Protein AF-A0A964LD96-F1 (afdb_monomer_lite)

Radius of gyration: 25.41 Å; chains: 1; bounding box: 44×25×71 Å

S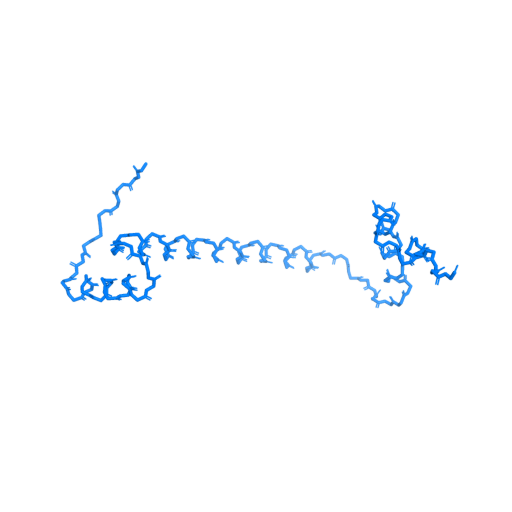tructure (mmCIF, N/CA/C/O backbone):
data_AF-A0A964LD96-F1
#
_entry.id   AF-A0A964LD96-F1
#
loop_
_atom_site.group_PDB
_atom_site.id
_atom_site.type_symbol
_atom_site.label_atom_id
_atom_site.label_alt_id
_atom_site.label_comp_id
_atom_site.label_asym_id
_atom_site.label_entity_id
_atom_site.label_seq_id
_atom_site.pdbx_PDB_ins_code
_atom_site.Cartn_x
_atom_site.Cartn_y
_atom_site.Cartn_z
_atom_site.occupancy
_atom_site.B_iso_or_equiv
_atom_site.auth_seq_id
_atom_site.auth_comp_id
_atom_site.auth_asym_id
_atom_site.auth_atom_id
_atom_site.pdbx_PDB_model_num
ATOM 1 N N . MET A 1 1 ? -2.667 -17.941 17.645 1.00 52.91 1 MET A N 1
ATOM 2 C CA . MET A 1 1 ? -3.098 -16.645 18.203 1.00 52.91 1 MET A CA 1
ATOM 3 C C . MET A 1 1 ? -2.095 -16.266 19.259 1.00 52.91 1 MET A C 1
ATOM 5 O O . MET A 1 1 ? -1.889 -17.063 20.164 1.00 52.91 1 MET A O 1
ATOM 9 N N . ASP A 1 2 ? -1.456 -15.116 19.096 1.00 72.31 2 ASP A N 1
ATOM 10 C CA . ASP A 1 2 ? -0.518 -14.582 20.077 1.00 72.31 2 ASP A CA 1
ATOM 11 C C . ASP A 1 2 ? -1.167 -13.365 20.745 1.00 72.31 2 ASP A C 1
ATOM 13 O O . ASP A 1 2 ? -1.862 -12.597 20.074 1.00 72.31 2 ASP A O 1
ATOM 17 N N . THR A 1 3 ? -1.035 -13.234 22.064 1.00 72.06 3 THR A N 1
ATOM 18 C CA . THR A 1 3 ? -1.749 -12.197 22.829 1.00 72.06 3 THR A CA 1
ATOM 19 C C . THR A 1 3 ? -0.768 -11.134 23.294 1.00 72.06 3 THR A C 1
ATOM 21 O O . THR A 1 3 ? -0.025 -11.340 24.250 1.00 72.06 3 THR A O 1
ATOM 24 N N . LEU A 1 4 ? -0.799 -9.973 22.639 1.00 76.94 4 LEU A N 1
ATOM 25 C CA . LEU A 1 4 ? -0.044 -8.792 23.049 1.00 76.94 4 LEU A CA 1
ATOM 26 C C . LEU A 1 4 ? -0.923 -7.900 23.937 1.00 76.94 4 LEU A C 1
ATOM 28 O O . LEU A 1 4 ? -1.943 -7.384 23.481 1.00 76.94 4 LEU A O 1
ATOM 32 N N . GLN A 1 5 ? -0.534 -7.699 25.199 1.00 77.31 5 GLN A N 1
ATOM 33 C CA . GLN A 1 5 ? -1.225 -6.759 26.087 1.00 77.31 5 GLN A CA 1
ATOM 34 C C . GLN A 1 5 ? -0.627 -5.360 25.950 1.00 77.31 5 GLN A C 1
ATOM 36 O O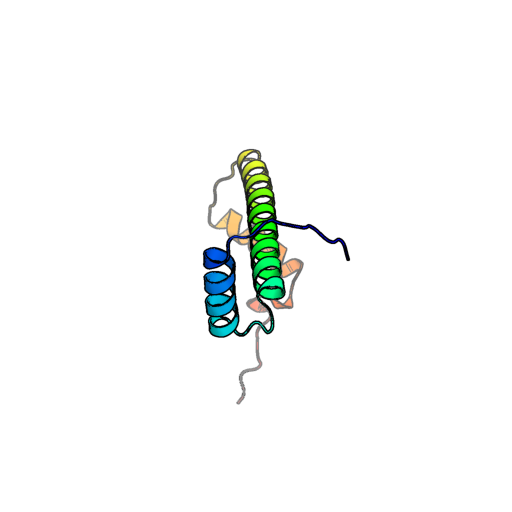 . GLN A 1 5 ? 0.522 -5.125 26.317 1.00 77.31 5 GLN A O 1
ATOM 41 N N . VAL A 1 6 ? -1.425 -4.425 25.435 1.00 76.19 6 VAL A N 1
ATOM 42 C CA . VAL A 1 6 ? -1.047 -3.014 25.318 1.00 76.19 6 VAL A CA 1
ATOM 43 C C . VAL A 1 6 ? -1.857 -2.215 26.339 1.00 76.19 6 VAL A C 1
ATOM 45 O O . VAL A 1 6 ? -3.089 -2.228 26.263 1.00 76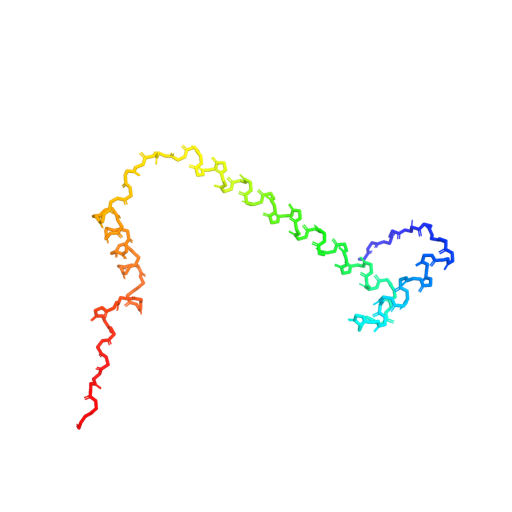.19 6 VAL A O 1
ATOM 48 N N . PRO A 1 7 ? -1.218 -1.524 27.301 1.00 78.94 7 PRO A N 1
ATOM 49 C CA . PRO A 1 7 ? -1.939 -0.667 28.230 1.00 78.94 7 PRO A CA 1
ATOM 50 C C . PRO A 1 7 ? -2.587 0.485 27.458 1.00 78.94 7 PRO A C 1
ATOM 52 O O . PRO A 1 7 ? -1.927 1.200 26.704 1.00 78.94 7 PRO A O 1
ATOM 55 N N . MET A 1 8 ? -3.892 0.665 27.645 1.00 76.88 8 MET A N 1
ATOM 56 C CA . MET A 1 8 ? -4.664 1.730 27.008 1.00 76.88 8 MET A CA 1
ATOM 57 C C . MET A 1 8 ? -5.326 2.612 28.058 1.00 76.88 8 MET A C 1
ATOM 59 O O . MET A 1 8 ? -5.848 2.117 29.054 1.00 76.88 8 MET A O 1
ATOM 63 N N . THR A 1 9 ? -5.329 3.922 27.814 1.00 87.81 9 THR A N 1
ATOM 64 C CA . THR A 1 9 ? -6.127 4.875 28.593 1.00 87.81 9 THR A CA 1
ATOM 65 C C . THR A 1 9 ? -7.600 4.786 28.184 1.00 87.81 9 THR A C 1
ATOM 67 O O . THR A 1 9 ? -7.913 4.461 27.034 1.00 87.81 9 THR A O 1
ATOM 70 N N . ASP A 1 10 ? -8.521 5.125 29.091 1.00 83.31 10 ASP A N 1
ATOM 71 C CA . ASP A 1 10 ? -9.966 5.089 28.805 1.00 83.31 10 ASP A CA 1
ATOM 72 C C . ASP A 1 10 ? -10.358 5.978 27.613 1.00 83.31 10 ASP A C 1
ATOM 74 O O . ASP A 1 10 ? -11.213 5.612 26.805 1.00 83.31 10 ASP A O 1
ATOM 78 N N . SER A 1 11 ? -9.665 7.109 27.446 1.00 86.56 11 SER A N 1
ATOM 79 C CA . SER A 1 11 ? -9.826 8.005 26.294 1.00 86.56 11 SER A CA 1
ATOM 80 C C . SER A 1 11 ? -9.491 7.310 24.966 1.00 86.56 11 SER A C 1
ATOM 82 O O . SER A 1 11 ? -10.263 7.379 24.006 1.00 86.56 11 SER A O 1
ATOM 84 N N . LEU A 1 12 ? -8.380 6.564 24.917 1.00 87.38 12 LEU A N 1
ATOM 85 C CA . LEU A 1 12 ? -7.959 5.842 23.716 1.00 87.38 12 LEU A CA 1
ATOM 86 C C . LEU A 1 12 ? -8.918 4.692 23.381 1.00 87.38 12 LEU A C 1
ATOM 88 O O . LEU A 1 12 ? -9.243 4.478 22.213 1.00 87.38 12 LEU A O 1
ATOM 92 N N . LYS A 1 13 ? -9.426 3.994 24.403 1.00 85.88 13 LYS A N 1
ATOM 93 C CA . LYS A 1 13 ? -10.429 2.935 24.234 1.00 85.88 13 LYS A CA 1
ATOM 94 C C . LYS A 1 13 ? -11.724 3.477 23.627 1.00 85.88 13 LYS A C 1
ATOM 96 O O . LYS A 1 13 ? -12.227 2.902 22.662 1.00 85.88 13 LYS A O 1
ATOM 101 N N . GLY A 1 14 ? -12.233 4.596 24.150 1.00 88.94 14 GLY A N 1
ATOM 102 C CA . GLY A 1 14 ? -13.430 5.254 23.619 1.00 88.94 14 GLY A CA 1
ATOM 103 C C . GLY A 1 14 ? -13.253 5.706 22.168 1.00 88.94 14 GLY A C 1
ATOM 104 O O . GLY A 1 14 ? -14.122 5.465 21.328 1.00 88.94 14 GLY A O 1
ATOM 105 N N . PHE A 1 15 ? -12.091 6.280 21.843 1.00 90.00 15 PHE A N 1
ATOM 106 C CA . PHE A 1 15 ? -11.748 6.655 20.471 1.00 90.00 15 PHE A CA 1
ATOM 107 C C . PHE A 1 15 ? -11.741 5.450 19.519 1.00 90.00 15 PHE A C 1
ATOM 109 O O . PHE A 1 15 ? -12.364 5.501 18.457 1.00 90.00 15 PHE A O 1
ATOM 116 N N . LEU A 1 16 ? -11.073 4.354 19.894 1.00 90.62 16 LEU A N 1
ATOM 117 C CA . LEU A 1 16 ? -10.996 3.153 19.058 1.00 90.62 16 LEU A CA 1
ATOM 118 C C . LEU A 1 16 ? -12.360 2.500 18.861 1.00 90.62 16 LEU A C 1
ATOM 120 O O . LEU A 1 16 ? -12.652 2.048 17.760 1.00 90.62 16 LEU A O 1
ATOM 124 N N . GLN A 1 17 ? -13.213 2.492 19.886 1.00 89.25 17 GLN A N 1
ATOM 125 C CA . GLN A 1 17 ? -14.571 1.973 19.766 1.00 89.25 17 GLN A CA 1
ATOM 126 C C . GLN A 1 17 ? -15.416 2.797 18.788 1.00 89.25 17 GLN A C 1
ATOM 128 O O . GLN A 1 17 ? -16.096 2.225 17.939 1.00 89.25 17 GLN A O 1
ATOM 133 N N . ALA A 1 18 ? -15.320 4.129 18.831 1.00 91.75 18 ALA A N 1
ATOM 134 C CA . ALA A 1 18 ? -15.997 4.990 17.863 1.00 91.75 18 ALA A CA 1
ATOM 135 C C . ALA A 1 18 ? -15.486 4.769 16.425 1.00 91.75 18 ALA A C 1
ATOM 137 O O . ALA A 1 18 ? -16.283 4.725 15.484 1.00 91.75 18 ALA A O 1
ATOM 138 N N . GLN A 1 19 ? -14.171 4.600 16.241 1.00 93.06 19 GLN A N 1
ATOM 139 C CA . GLN A 1 19 ? -13.584 4.313 14.926 1.00 93.06 19 GLN A CA 1
ATOM 140 C C . GLN A 1 19 ? -13.968 2.928 14.404 1.00 93.06 19 GLN A C 1
ATOM 142 O O . GLN A 1 19 ? -14.319 2.809 13.231 1.00 93.06 19 GLN A O 1
ATOM 147 N N . ALA A 1 20 ? -13.957 1.908 15.266 1.00 92.75 20 ALA A N 1
ATOM 148 C CA . ALA A 1 20 ? -14.370 0.552 14.927 1.00 92.75 20 ALA A CA 1
ATOM 149 C C . ALA A 1 20 ? -15.806 0.546 14.390 1.00 92.75 20 ALA A C 1
ATOM 151 O O . ALA A 1 20 ? -16.024 0.117 13.259 1.00 92.75 20 ALA A O 1
ATOM 152 N N . THR A 1 21 ? -16.752 1.152 15.117 1.00 92.19 21 THR A N 1
ATOM 153 C CA . THR A 1 21 ? -18.148 1.282 14.668 1.00 92.19 21 THR A CA 1
ATOM 154 C C . THR A 1 21 ? -18.256 2.031 13.339 1.00 92.19 21 THR A C 1
ATOM 156 O O . THR A 1 21 ? -18.961 1.588 12.436 1.00 92.19 21 THR A O 1
ATOM 159 N N . LYS A 1 22 ? -17.525 3.143 13.172 1.00 92.19 22 LYS A N 1
ATOM 160 C CA . LYS A 1 22 ? -17.539 3.937 11.930 1.00 92.19 22 LYS A CA 1
ATOM 161 C C . LYS A 1 22 ? -17.023 3.155 10.719 1.00 92.19 22 LYS A C 1
ATOM 163 O O . LYS A 1 22 ? -17.473 3.387 9.600 1.00 92.19 22 LYS A O 1
ATOM 168 N N . LYS A 1 23 ? -16.046 2.277 10.931 1.00 89.81 23 LYS A N 1
ATOM 169 C CA . LYS A 1 23 ? -15.418 1.453 9.893 1.00 89.81 23 LYS A CA 1
ATOM 170 C C . LYS A 1 23 ? -16.077 0.076 9.732 1.00 89.81 23 LYS A C 1
ATOM 172 O O . LYS A 1 23 ? -15.680 -0.658 8.836 1.00 89.81 23 LYS A O 1
ATOM 177 N N . GLY A 1 24 ? -17.087 -0.244 10.545 1.00 92.50 24 GLY A N 1
ATOM 178 C CA . GLY A 1 24 ? -17.849 -1.493 10.472 1.00 92.50 24 GLY A CA 1
ATOM 179 C C . GLY A 1 24 ? -17.205 -2.687 11.184 1.00 92.50 24 GLY A C 1
ATOM 180 O O . GLY A 1 24 ? -17.586 -3.822 10.917 1.00 92.50 24 GLY A O 1
ATOM 181 N N . PHE A 1 25 ? -16.242 -2.459 12.080 1.00 91.69 25 PHE A N 1
ATOM 182 C CA . PHE A 1 25 ? -15.632 -3.517 12.886 1.00 91.69 25 PHE A CA 1
ATOM 183 C C . PHE A 1 25 ? -16.490 -3.849 14.110 1.00 91.69 25 PHE A C 1
ATOM 185 O O . PHE A 1 25 ? -17.030 -2.955 14.764 1.00 91.69 25 PHE A O 1
ATOM 192 N N . ALA A 1 26 ? -16.577 -5.141 14.440 1.00 85.38 26 ALA A N 1
ATOM 193 C CA . ALA A 1 26 ? -17.353 -5.636 15.574 1.00 85.38 26 ALA A CA 1
ATOM 194 C C . ALA A 1 26 ? -16.704 -5.289 16.922 1.00 85.38 26 ALA A C 1
ATOM 196 O O . ALA A 1 26 ? -17.406 -4.944 17.874 1.00 85.38 26 ALA A O 1
ATOM 197 N N . THR A 1 27 ? -15.369 -5.350 17.011 1.00 88.50 27 THR A N 1
ATOM 198 C CA . THR A 1 27 ? -14.632 -4.987 18.225 1.00 88.50 27 THR A CA 1
ATOM 199 C C . THR A 1 27 ? -13.512 -3.973 17.945 1.00 88.50 27 THR A C 1
ATOM 201 O O . THR A 1 27 ? -12.959 -3.931 16.842 1.00 88.50 27 THR A O 1
ATOM 204 N N . PRO A 1 28 ? -13.107 -3.166 18.947 1.00 86.56 28 PRO A N 1
ATOM 205 C CA . PRO A 1 28 ? -11.924 -2.312 18.833 1.00 86.56 28 PRO A CA 1
ATOM 206 C C . PRO A 1 28 ? -10.634 -3.106 18.582 1.00 86.56 28 PRO A C 1
ATOM 208 O O . PRO A 1 28 ? -9.710 -2.586 17.964 1.00 86.56 28 PRO A O 1
ATOM 211 N N . GLY A 1 29 ? -10.572 -4.357 19.054 1.00 87.31 29 GLY A N 1
ATOM 212 C CA . GLY A 1 29 ? -9.434 -5.251 18.838 1.00 87.31 29 GLY A CA 1
ATOM 213 C C . GLY A 1 29 ? -9.268 -5.615 17.366 1.00 87.31 29 GLY A C 1
ATOM 214 O O . GLY A 1 29 ? -8.163 -5.499 16.843 1.00 87.31 29 GLY A O 1
ATOM 215 N N . ASP A 1 30 ? -10.368 -5.945 16.686 1.00 87.88 30 ASP A N 1
ATOM 216 C CA . ASP A 1 30 ? -10.354 -6.254 15.249 1.00 87.88 30 ASP A CA 1
ATOM 217 C C . ASP A 1 30 ? -9.887 -5.047 14.430 1.00 87.88 30 ASP A C 1
ATOM 219 O O . ASP A 1 30 ? -9.093 -5.189 13.503 1.00 87.88 30 ASP A O 1
ATOM 223 N N . TYR A 1 31 ? -10.319 -3.842 14.819 1.0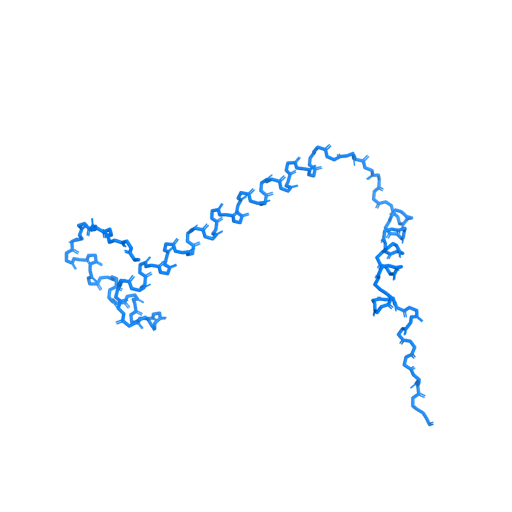0 90.88 31 TYR A N 1
ATOM 224 C CA . TYR A 1 31 ? -9.867 -2.607 14.183 1.00 90.88 31 TYR A CA 1
ATOM 225 C C . TYR A 1 31 ? -8.363 -2.362 14.383 1.00 90.88 31 TYR A C 1
ATOM 227 O O . TYR A 1 31 ? -7.658 -1.973 13.456 1.00 90.88 31 TYR A O 1
ATOM 235 N N . VAL A 1 32 ? -7.828 -2.607 15.582 1.00 90.12 32 VAL A N 1
ATOM 236 C CA . VAL A 1 32 ? -6.381 -2.478 15.826 1.00 90.12 32 VAL A CA 1
ATOM 237 C C . VAL A 1 32 ? -5.593 -3.523 15.034 1.00 90.12 32 VAL A C 1
ATOM 239 O O . VAL A 1 32 ? -4.558 -3.195 14.457 1.00 90.12 32 VAL A O 1
ATOM 242 N N . GLN A 1 33 ? -6.083 -4.761 14.959 1.00 89.44 33 GLN A N 1
ATOM 243 C CA . GLN A 1 33 ? -5.453 -5.811 14.158 1.00 89.44 33 GLN A CA 1
ATOM 244 C C . GLN A 1 33 ? -5.458 -5.468 12.669 1.00 89.44 33 GLN A C 1
ATOM 246 O O . GLN A 1 33 ? -4.433 -5.645 12.014 1.00 89.44 33 GLN A O 1
ATOM 251 N N . SER A 1 34 ? -6.556 -4.917 12.140 1.00 91.75 34 SER A N 1
ATOM 252 C CA . SER A 1 34 ? -6.600 -4.475 10.745 1.00 91.75 34 SER A CA 1
ATOM 253 C C . SER A 1 34 ? -5.615 -3.337 10.483 1.00 91.75 34 SER A C 1
ATOM 255 O O . SER A 1 34 ? -4.920 -3.359 9.475 1.00 91.75 34 SER A O 1
ATOM 257 N N . LEU A 1 35 ? -5.489 -2.372 11.404 1.00 92.50 35 LEU A N 1
ATOM 258 C CA . LEU A 1 35 ? -4.492 -1.301 11.288 1.00 92.50 35 LEU A CA 1
ATOM 259 C C . LEU A 1 35 ? -3.061 -1.842 11.278 1.00 92.50 35 LEU A C 1
ATOM 261 O O . LEU A 1 35 ? -2.214 -1.335 10.544 1.00 92.50 35 LEU A O 1
ATOM 265 N N . LEU A 1 36 ? -2.783 -2.857 12.097 1.00 92.06 36 LEU A N 1
ATOM 266 C CA . LEU A 1 36 ? -1.460 -3.465 12.164 1.00 92.06 36 LEU A CA 1
ATOM 267 C C . LEU A 1 36 ? -1.152 -4.282 10.902 1.00 92.06 36 LEU A C 1
ATOM 269 O O . LEU A 1 36 ? -0.037 -4.207 10.394 1.00 92.06 36 LEU A O 1
ATOM 273 N N . ALA A 1 37 ? -2.143 -4.995 10.363 1.00 91.88 37 ALA A N 1
ATOM 274 C CA . ALA A 1 37 ? -2.029 -5.685 9.082 1.00 91.88 37 ALA A CA 1
ATOM 275 C C . ALA A 1 37 ? -1.796 -4.697 7.928 1.00 91.88 37 ALA A C 1
ATOM 27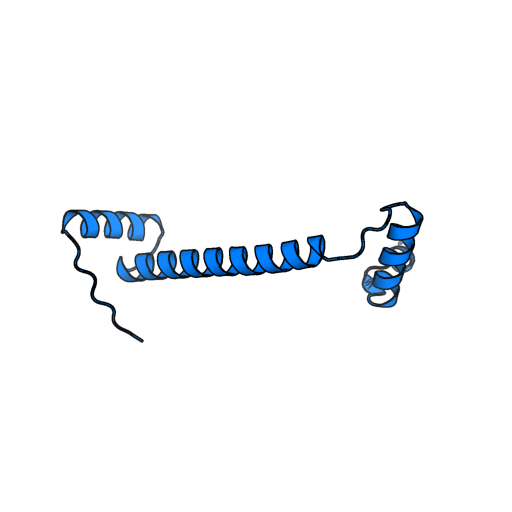7 O O . ALA A 1 37 ? -0.890 -4.895 7.123 1.00 91.88 37 ALA A O 1
ATOM 278 N N . ASP A 1 38 ? -2.543 -3.591 7.883 1.00 94.50 38 ASP A N 1
ATOM 279 C CA . ASP A 1 38 ? -2.345 -2.526 6.895 1.00 94.50 38 ASP A CA 1
ATOM 280 C C . ASP A 1 38 ? -0.943 -1.919 6.993 1.00 94.50 38 ASP A C 1
ATOM 282 O O . ASP A 1 38 ? -0.300 -1.663 5.973 1.00 94.50 38 ASP A O 1
ATOM 286 N N . LEU A 1 39 ? -0.455 -1.685 8.215 1.00 95.00 39 LEU A N 1
ATOM 287 C CA . LEU A 1 39 ? 0.902 -1.201 8.444 1.00 95.00 39 LEU A CA 1
ATOM 288 C C . LEU A 1 39 ? 1.933 -2.209 7.926 1.00 95.00 39 LEU A C 1
ATOM 290 O O . LEU A 1 39 ? 2.836 -1.823 7.192 1.00 95.00 39 LEU A O 1
ATOM 294 N N . GLN A 1 40 ? 1.777 -3.491 8.262 1.00 95.00 40 GLN A N 1
ATOM 295 C CA . GLN A 1 40 ? 2.670 -4.552 7.802 1.00 95.00 40 GLN A CA 1
ATOM 296 C C . GLN A 1 40 ? 2.703 -4.644 6.272 1.00 95.00 40 GLN A C 1
ATOM 298 O O . GLN A 1 40 ? 3.788 -4.719 5.699 1.00 95.00 40 GLN A O 1
ATOM 303 N N . ASN A 1 41 ? 1.542 -4.587 5.617 1.00 95.62 41 ASN A N 1
ATOM 304 C CA . ASN A 1 41 ? 1.445 -4.630 4.159 1.00 95.62 41 ASN A CA 1
ATOM 305 C C . ASN A 1 41 ? 2.182 -3.450 3.520 1.00 95.62 41 ASN A C 1
ATOM 307 O O . ASN A 1 41 ? 3.008 -3.651 2.641 1.00 95.62 41 ASN A O 1
ATOM 311 N N . ARG A 1 42 ? 1.981 -2.225 4.021 1.00 95.44 42 ARG A N 1
ATOM 312 C CA . ARG A 1 42 ? 2.683 -1.037 3.502 1.00 95.44 42 ARG A CA 1
ATOM 313 C C . ARG A 1 42 ? 4.195 -1.123 3.670 1.00 95.44 42 ARG A C 1
ATOM 315 O O . ARG A 1 42 ? 4.939 -0.687 2.797 1.00 95.44 42 ARG A O 1
ATOM 322 N N . GLU A 1 43 ? 4.653 -1.644 4.804 1.00 95.75 43 GLU A N 1
ATOM 323 C CA . GLU A 1 43 ? 6.079 -1.830 5.067 1.00 95.75 43 GLU A CA 1
ATOM 324 C C . GLU A 1 43 ? 6.689 -2.886 4.138 1.00 95.75 43 GLU A C 1
ATOM 326 O O . GLU A 1 43 ? 7.818 -2.713 3.675 1.00 95.75 43 GLU A O 1
ATOM 331 N N . GLN A 1 44 ? 5.942 -3.947 3.831 1.00 94.62 44 GLN A N 1
ATOM 332 C CA . GLN A 1 44 ? 6.346 -4.968 2.870 1.00 94.62 44 GLN A CA 1
ATOM 333 C C . GLN A 1 44 ? 6.371 -4.411 1.440 1.00 94.62 44 GLN A C 1
ATOM 335 O O . GLN A 1 44 ? 7.400 -4.509 0.773 1.00 94.62 44 GLN A O 1
ATOM 340 N N . ASP A 1 45 ? 5.306 -3.731 1.013 1.00 94.81 45 ASP A N 1
ATOM 341 C CA . ASP A 1 45 ? 5.209 -3.087 -0.301 1.00 94.81 45 ASP A CA 1
ATOM 342 C C . ASP A 1 45 ? 6.352 -2.090 -0.521 1.00 94.81 45 ASP A C 1
ATOM 344 O O . ASP A 1 45 ? 6.949 -2.040 -1.598 1.00 94.81 45 ASP A O 1
ATOM 348 N N . ARG A 1 46 ? 6.697 -1.303 0.512 1.00 94.81 46 ARG A N 1
ATOM 349 C CA . ARG A 1 46 ? 7.819 -0.359 0.444 1.00 94.81 46 ARG A CA 1
ATOM 350 C C . ARG A 1 46 ? 9.140 -1.085 0.219 1.00 94.81 46 ARG A C 1
ATOM 352 O O . ARG A 1 46 ? 9.904 -0.667 -0.645 1.00 94.81 46 ARG A O 1
ATOM 359 N N . LYS A 1 47 ? 9.408 -2.158 0.968 1.00 94.38 47 LYS A N 1
ATOM 360 C CA . LYS A 1 47 ? 10.640 -2.945 0.809 1.00 94.38 47 LYS A CA 1
ATOM 361 C C . LYS A 1 47 ? 10.732 -3.570 -0.578 1.00 94.38 47 LYS A C 1
ATOM 363 O O . LYS A 1 47 ? 11.759 -3.436 -1.232 1.00 94.38 47 LYS A O 1
ATOM 368 N N . GLU A 1 48 ? 9.653 -4.182 -1.055 1.00 94.12 48 GLU A N 1
ATOM 369 C CA . GLU A 1 48 ? 9.612 -4.774 -2.396 1.00 94.12 48 GLU A CA 1
ATOM 370 C C . GLU A 1 48 ? 9.809 -3.725 -3.495 1.00 94.12 48 GLU A C 1
ATOM 372 O O . GLU A 1 48 ? 10.480 -3.979 -4.498 1.00 94.12 48 GLU A O 1
ATOM 377 N N . LEU A 1 49 ? 9.240 -2.529 -3.317 1.00 95.19 49 LEU A N 1
ATOM 378 C CA . LEU A 1 49 ? 9.450 -1.416 -4.233 1.00 95.19 49 LEU A CA 1
ATOM 379 C C . LEU A 1 49 ? 10.908 -0.944 -4.215 1.00 95.19 49 LEU A C 1
ATOM 381 O O . LEU A 1 49 ? 11.492 -0.759 -5.280 1.00 95.19 49 LEU A O 1
ATOM 385 N N . GLU A 1 50 ? 11.504 -0.764 -3.037 1.00 95.56 50 GLU A N 1
ATOM 386 C CA . GLU A 1 50 ? 12.912 -0.379 -2.889 1.00 95.56 50 GLU A CA 1
ATOM 387 C C . GLU A 1 50 ? 13.852 -1.400 -3.543 1.00 95.56 50 GLU A C 1
ATOM 389 O O . GLU A 1 50 ? 14.772 -1.010 -4.266 1.00 95.56 50 GLU A O 1
ATOM 394 N N . GLU A 1 51 ? 13.593 -2.697 -3.366 1.00 94.88 51 GLU A N 1
ATOM 395 C CA . GLU A 1 51 ? 14.357 -3.771 -4.006 1.00 94.88 51 GLU A CA 1
ATOM 396 C C . GLU A 1 51 ? 14.270 -3.699 -5.536 1.00 94.88 51 GLU A C 1
ATOM 398 O O . GLU A 1 51 ? 15.303 -3.689 -6.211 1.00 94.88 51 GLU A O 1
ATOM 403 N N . LYS A 1 52 ? 13.059 -3.555 -6.091 1.00 94.88 52 LYS A N 1
ATOM 404 C CA . LYS A 1 52 ? 12.844 -3.416 -7.543 1.00 94.88 52 LYS A CA 1
ATOM 405 C C . LYS A 1 52 ? 13.482 -2.147 -8.107 1.00 94.88 52 LYS A C 1
ATOM 407 O O . LYS A 1 52 ? 14.034 -2.161 -9.206 1.00 94.88 52 LYS A O 1
ATOM 412 N N . LEU A 1 53 ? 13.432 -1.038 -7.370 1.00 94.31 53 LEU A N 1
ATOM 413 C CA . LEU A 1 53 ? 14.091 0.205 -7.771 1.00 94.31 53 LEU A CA 1
ATOM 414 C C . LEU A 1 53 ? 15.612 0.046 -7.778 1.00 94.31 53 LEU A C 1
ATOM 416 O O . LEU A 1 53 ? 16.268 0.500 -8.715 1.00 94.31 53 LEU A O 1
ATOM 420 N N . LEU A 1 54 ? 16.178 -0.627 -6.776 1.00 95.69 54 LEU A N 1
ATOM 421 C CA . LEU A 1 54 ? 17.611 -0.895 -6.714 1.00 95.69 54 LEU A CA 1
ATOM 422 C C . LEU A 1 54 ? 18.065 -1.819 -7.852 1.00 95.69 54 LEU A C 1
ATOM 424 O O . LEU A 1 54 ? 19.115 -1.577 -8.451 1.00 95.69 54 LEU A O 1
ATOM 428 N N . GLU A 1 55 ? 17.270 -2.840 -8.182 1.00 94.38 55 GLU A N 1
ATOM 429 C CA . GLU A 1 55 ? 17.477 -3.686 -9.361 1.00 94.38 55 GLU A CA 1
ATOM 430 C C . GLU A 1 55 ? 17.468 -2.846 -10.645 1.00 94.38 55 GLU A C 1
ATOM 432 O O . GLU A 1 55 ? 18.412 -2.908 -11.434 1.00 94.38 55 GLU A O 1
ATOM 437 N N . GLY A 1 56 ? 16.461 -1.984 -10.817 1.00 91.00 56 GLY A N 1
ATOM 438 C CA . GLY A 1 56 ? 16.351 -1.085 -11.964 1.00 91.00 56 GLY A CA 1
ATOM 439 C C . GLY A 1 56 ? 17.537 -0.124 -12.092 1.00 91.00 56 GLY A C 1
ATOM 440 O O . GLY A 1 56 ? 18.072 0.051 -13.185 1.00 91.00 56 GLY A O 1
ATOM 441 N N . VAL A 1 57 ? 18.013 0.451 -10.983 1.00 93.38 57 VAL A N 1
ATOM 442 C CA . VAL A 1 57 ? 19.196 1.332 -10.962 1.00 93.38 57 VAL A CA 1
ATOM 443 C C . VAL A 1 57 ? 20.471 0.584 -11.356 1.00 93.38 57 VAL A C 1
ATOM 445 O O . VAL A 1 57 ? 21.334 1.157 -12.022 1.00 93.38 57 VAL A O 1
ATOM 448 N N . ARG A 1 58 ? 20.599 -0.686 -10.957 1.00 92.81 58 ARG A N 1
ATOM 449 C CA . ARG A 1 58 ? 21.735 -1.550 -11.315 1.00 92.81 58 ARG A CA 1
ATOM 450 C C . ARG A 1 58 ? 21.631 -2.113 -12.732 1.00 92.81 58 ARG A C 1
ATOM 452 O O . ARG A 1 58 ? 22.633 -2.593 -13.260 1.00 92.81 58 ARG A O 1
ATOM 459 N N . SER A 1 59 ? 20.447 -2.074 -13.337 1.00 90.38 59 SER A N 1
ATOM 460 C CA . SER A 1 59 ? 20.225 -2.616 -14.672 1.00 90.38 59 SER A CA 1
ATOM 461 C C . SER A 1 59 ? 20.974 -1.813 -15.751 1.00 90.38 59 SER A C 1
ATOM 463 O O . SER A 1 59 ? 21.156 -0.595 -15.623 1.00 90.38 59 SER A O 1
ATOM 465 N N . PRO A 1 60 ? 21.426 -2.468 -16.836 1.00 88.69 60 PRO A N 1
ATOM 466 C CA . PRO A 1 60 ? 22.036 -1.774 -17.962 1.00 88.69 60 PRO A CA 1
ATOM 467 C C . PRO A 1 60 ? 21.082 -0.744 -18.574 1.00 88.69 60 PRO A C 1
ATOM 469 O O . PRO A 1 60 ? 19.948 -1.058 -18.939 1.00 88.69 60 PRO A O 1
ATOM 472 N N . LYS A 1 61 ? 21.563 0.490 -18.738 1.00 88.19 61 LYS A N 1
ATOM 473 C CA . LYS A 1 61 ? 20.809 1.552 -19.412 1.00 88.19 61 LYS A CA 1
ATOM 474 C C . LYS A 1 61 ? 20.855 1.336 -20.919 1.00 88.19 61 LYS A C 1
ATOM 476 O O . LYS A 1 61 ? 21.924 1.160 -21.497 1.00 88.19 61 LYS A O 1
ATOM 481 N N . VAL A 1 62 ? 19.692 1.391 -21.546 1.00 87.56 62 VAL A N 1
ATOM 482 C CA . VAL A 1 62 ? 19.485 1.138 -22.973 1.00 87.56 62 VAL A CA 1
ATOM 483 C C . VAL A 1 62 ? 18.536 2.205 -23.520 1.00 87.56 62 VAL A C 1
ATOM 485 O O . VAL A 1 62 ? 17.593 2.575 -22.815 1.00 87.56 62 VAL A O 1
ATOM 488 N N . PRO A 1 63 ? 18.769 2.746 -24.729 1.00 89.44 63 PRO A N 1
ATOM 489 C CA . PRO A 1 63 ? 17.851 3.700 -25.338 1.00 89.44 63 PRO A CA 1
ATOM 490 C C . PRO A 1 63 ? 16.452 3.094 -25.492 1.00 89.44 63 PRO A C 1
ATOM 492 O O . PRO A 1 63 ? 16.292 2.012 -26.050 1.00 89.44 63 PRO A O 1
ATOM 495 N N . GLY A 1 64 ? 15.436 3.795 -24.991 1.00 87.00 64 GLY A N 1
ATOM 496 C CA . GLY A 1 64 ? 14.034 3.394 -25.116 1.00 87.00 64 GLY A CA 1
ATOM 497 C C . GLY A 1 64 ? 13.423 3.842 -26.441 1.00 87.00 64 GLY A C 1
ATOM 498 O O . GLY A 1 64 ? 12.433 4.572 -26.425 1.00 87.00 64 GLY A O 1
ATOM 499 N N . ASP A 1 65 ? 14.037 3.473 -27.565 1.00 91.88 65 ASP A N 1
ATOM 500 C CA . ASP A 1 65 ? 13.547 3.828 -28.899 1.00 91.88 65 ASP A CA 1
ATOM 501 C C . ASP A 1 65 ? 12.366 2.947 -29.357 1.00 91.88 65 ASP A C 1
ATOM 503 O O . ASP A 1 65 ? 11.934 2.005 -28.685 1.00 91.88 65 ASP A O 1
ATOM 507 N N . GLU A 1 66 ? 11.783 3.275 -30.509 1.00 90.75 66 GLU A N 1
ATOM 508 C CA . GLU A 1 66 ? 10.618 2.548 -31.014 1.00 90.75 66 GLU A CA 1
ATOM 509 C C . GLU A 1 66 ? 10.934 1.075 -31.337 1.00 90.75 66 GLU A C 1
ATOM 511 O O . GLU A 1 66 ? 10.094 0.197 -31.108 1.00 90.75 66 GLU A O 1
ATOM 516 N N . ALA A 1 67 ? 12.147 0.788 -31.821 1.00 89.88 67 ALA A N 1
ATOM 517 C CA . ALA A 1 67 ? 12.582 -0.563 -32.167 1.00 89.88 67 ALA A CA 1
ATOM 518 C C . ALA A 1 67 ? 12.735 -1.434 -30.910 1.00 89.88 67 ALA A C 1
ATOM 520 O O . ALA A 1 67 ? 12.222 -2.554 -30.862 1.00 89.88 67 ALA A O 1
ATOM 521 N N . PHE A 1 68 ? 13.336 -0.880 -29.858 1.00 89.56 68 PHE A N 1
ATOM 522 C CA . PHE A 1 68 ? 13.486 -1.476 -28.535 1.00 89.56 68 PHE A CA 1
ATOM 523 C C . PHE A 1 68 ? 12.148 -1.916 -27.931 1.00 89.56 68 PHE A C 1
ATOM 525 O O . PHE A 1 68 ? 12.027 -3.014 -27.370 1.00 89.56 68 PHE A O 1
ATOM 532 N N . TRP A 1 69 ? 11.130 -1.059 -28.036 1.00 91.75 69 TRP A N 1
ATOM 533 C CA . TRP A 1 69 ? 9.796 -1.362 -27.527 1.00 91.75 69 TRP A CA 1
ATOM 534 C C . TRP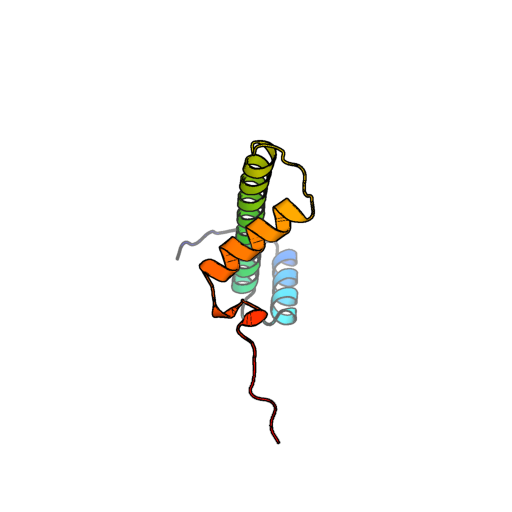 A 1 69 ? 9.038 -2.348 -28.417 1.00 91.75 69 TRP A C 1
ATOM 536 O O . TRP A 1 69 ? 8.288 -3.179 -27.901 1.00 91.75 69 TRP A O 1
ATOM 546 N N . ARG A 1 70 ? 9.240 -2.290 -29.739 1.00 91.44 70 ARG A N 1
ATOM 547 C CA . ARG A 1 70 ? 8.655 -3.239 -30.696 1.00 91.44 70 ARG A CA 1
ATOM 548 C C . ARG A 1 70 ? 9.153 -4.660 -30.440 1.00 91.44 70 ARG A C 1
ATOM 550 O O . ARG A 1 70 ? 8.332 -5.561 -30.314 1.00 91.44 70 ARG A O 1
ATOM 557 N N . GLU A 1 71 ? 10.462 -4.841 -30.265 1.00 92.06 71 GLU A N 1
ATOM 558 C CA . GLU A 1 71 ? 11.067 -6.143 -29.946 1.00 92.06 71 GLU A CA 1
ATOM 559 C C . GLU A 1 71 ? 10.525 -6.718 -28.625 1.00 92.06 71 GLU A C 1
ATOM 561 O O . GLU A 1 71 ? 10.201 -7.901 -28.535 1.00 92.06 71 GLU A O 1
ATOM 566 N N . ARG A 1 72 ? 10.377 -5.881 -27.588 1.00 90.88 72 ARG A N 1
ATOM 567 C CA . ARG A 1 72 ? 9.820 -6.306 -26.290 1.00 90.88 72 ARG A CA 1
ATOM 568 C C . ARG A 1 72 ? 8.366 -6.731 -26.376 1.00 90.88 72 ARG A C 1
ATOM 570 O O . ARG A 1 72 ? 8.016 -7.752 -25.793 1.00 90.88 72 ARG A O 1
ATOM 577 N N . ARG A 1 73 ? 7.530 -5.966 -27.083 1.00 91.88 73 ARG A N 1
ATOM 578 C CA . ARG A 1 73 ? 6.127 -6.338 -27.301 1.00 91.88 73 ARG A CA 1
ATOM 579 C C . ARG A 1 73 ? 6.025 -7.644 -28.074 1.00 91.88 73 ARG A C 1
ATOM 581 O O . ARG A 1 73 ? 5.285 -8.513 -27.637 1.00 91.88 73 ARG A O 1
ATOM 588 N N . GLN A 1 74 ? 6.832 -7.820 -29.123 1.00 91.06 74 GLN A N 1
ATOM 589 C CA . GLN A 1 74 ? 6.863 -9.074 -29.875 1.00 91.06 74 GLN A CA 1
ATOM 590 C C . GLN A 1 74 ? 7.185 -10.264 -28.966 1.00 91.06 74 GLN A C 1
ATOM 592 O O . GLN A 1 74 ? 6.439 -11.229 -28.953 1.00 91.06 74 GLN A O 1
ATOM 597 N N . LYS A 1 75 ? 8.200 -10.155 -28.098 1.00 91.69 75 LYS A N 1
ATOM 598 C CA . LYS A 1 75 ? 8.524 -11.205 -27.113 1.00 91.69 75 LYS A CA 1
ATOM 599 C C . LYS A 1 75 ? 7.386 -11.516 -26.137 1.00 91.69 75 LYS A C 1
ATOM 601 O O . LYS A 1 75 ? 7.327 -12.630 -25.622 1.00 91.69 75 LYS A O 1
ATOM 606 N N . ILE A 1 76 ? 6.542 -10.535 -25.814 1.00 92.50 76 ILE A N 1
ATOM 607 C CA . ILE A 1 76 ? 5.356 -10.751 -24.975 1.00 92.50 76 ILE A CA 1
ATOM 608 C C . ILE A 1 76 ? 4.287 -11.479 -25.787 1.00 92.50 76 ILE A C 1
ATOM 610 O O . ILE A 1 76 ? 3.769 -12.470 -25.294 1.00 92.50 76 ILE A O 1
ATOM 614 N N . TYR A 1 77 ? 4.012 -11.053 -27.022 1.00 91.06 77 TYR A N 1
ATOM 615 C CA . TYR A 1 77 ? 3.050 -11.709 -27.913 1.00 91.06 77 TYR A CA 1
ATOM 616 C C . TYR A 1 77 ? 3.453 -13.146 -28.260 1.00 91.06 77 TYR A C 1
ATOM 618 O O . TYR A 1 77 ? 2.614 -14.037 -28.218 1.00 91.06 77 TYR A O 1
ATOM 626 N N . ASP A 1 78 ? 4.742 -13.410 -28.478 1.00 89.25 78 ASP A N 1
ATOM 627 C CA . ASP A 1 78 ? 5.259 -14.762 -28.721 1.00 89.25 78 ASP A CA 1
ATOM 628 C C . ASP A 1 78 ? 5.026 -15.694 -27.515 1.00 89.25 78 ASP A C 1
ATOM 630 O O . ASP A 1 78 ? 4.856 -16.902 -27.674 1.00 89.25 78 ASP A O 1
ATOM 634 N N . LYS A 1 79 ? 5.029 -15.141 -26.292 1.00 90.00 79 LYS A N 1
ATOM 635 C CA . LYS A 1 79 ? 4.742 -15.882 -25.051 1.00 90.00 79 LYS A CA 1
ATOM 636 C C . LYS A 1 79 ? 3.251 -15.947 -24.719 1.00 90.00 79 LYS A C 1
ATOM 638 O O . LYS A 1 79 ? 2.829 -16.897 -24.068 1.00 90.00 79 LYS A O 1
ATOM 643 N N . HIS A 1 80 ? 2.499 -14.935 -25.137 1.00 88.25 80 HIS A N 1
ATOM 644 C CA . HIS A 1 80 ? 1.089 -14.704 -24.838 1.00 88.25 80 HIS A CA 1
ATOM 645 C C . HIS A 1 80 ? 0.343 -14.350 -26.132 1.00 88.25 80 HIS A C 1
ATOM 647 O O . HIS A 1 80 ? 0.011 -13.178 -26.356 1.00 88.25 80 HIS A O 1
ATOM 653 N N . PRO A 1 81 ? 0.098 -15.339 -27.010 1.00 84.75 81 PRO A N 1
ATOM 654 C CA . PRO A 1 81 ? -0.544 -15.116 -28.304 1.00 84.75 81 PRO A CA 1
ATOM 655 C C . PRO A 1 81 ? -1.985 -14.592 -28.186 1.00 84.75 81 PRO A C 1
ATOM 657 O O . PRO A 1 81 ? -2.526 -14.058 -29.150 1.00 84.75 81 PRO A O 1
ATOM 660 N N . GLU A 1 82 ? -2.612 -14.707 -27.013 1.00 84.50 82 GLU A N 1
ATOM 661 C CA . GLU A 1 82 ? -3.915 -14.122 -26.678 1.00 84.50 82 GLU A CA 1
ATOM 662 C C . GLU A 1 82 ? -3.900 -12.586 -26.591 1.00 84.50 82 GLU A C 1
ATOM 664 O O . GLU A 1 82 ? -4.938 -11.939 -26.738 1.00 84.50 82 GLU A O 1
ATOM 669 N N . LEU A 1 83 ? -2.728 -11.990 -26.364 1.00 80.50 83 LEU A N 1
ATOM 670 C CA . LEU A 1 83 ? -2.550 -10.540 -26.285 1.00 80.50 83 LEU A CA 1
ATOM 671 C C . LEU A 1 83 ? -2.140 -9.927 -27.628 1.00 80.50 83 LEU A C 1
ATOM 673 O O . LEU A 1 83 ? -2.058 -8.700 -27.722 1.00 80.50 83 LEU A O 1
ATOM 677 N N . ASP A 1 84 ? -1.868 -10.753 -28.642 1.00 79.38 84 ASP A N 1
ATOM 678 C CA . ASP A 1 84 ? -1.425 -10.292 -29.953 1.00 79.38 84 ASP A CA 1
ATOM 679 C C . ASP A 1 84 ? -2.580 -9.591 -30.695 1.00 79.38 84 ASP A C 1
ATOM 681 O O . ASP A 1 84 ? -3.580 -10.236 -31.031 1.00 79.38 84 ASP A O 1
ATOM 685 N N . PRO A 1 85 ? -2.468 -8.282 -30.994 1.00 71.31 85 PRO A N 1
ATOM 686 C CA . PRO A 1 85 ? -3.486 -7.565 -31.756 1.00 71.31 85 PRO A CA 1
ATOM 687 C C . PRO A 1 85 ? -3.703 -8.133 -33.171 1.00 71.31 85 PRO A C 1
ATOM 689 O O . PRO A 1 85 ? -4.778 -7.930 -33.731 1.00 71.31 85 PRO A O 1
ATOM 692 N N . CYS A 1 86 ? -2.744 -8.869 -33.750 1.00 66.25 86 CYS A N 1
ATOM 693 C CA . CYS A 1 86 ? -2.902 -9.523 -35.055 1.00 66.25 86 CYS A CA 1
ATOM 694 C C . CYS A 1 86 ? -3.766 -10.796 -35.007 1.00 66.25 86 CYS A C 1
ATOM 696 O O . CYS A 1 86 ? -4.307 -11.199 -36.036 1.00 66.25 86 CYS A O 1
ATOM 698 N N . ASN A 1 87 ? -3.925 -11.414 -33.831 1.00 58.62 87 ASN A N 1
ATOM 699 C CA . ASN A 1 87 ? -4.737 -12.619 -33.629 1.00 58.62 87 ASN A CA 1
ATOM 700 C C . ASN A 1 87 ? -6.164 -12.294 -33.133 1.00 58.62 87 ASN A C 1
ATOM 702 O O . ASN A 1 87 ? -6.998 -13.182 -32.979 1.00 58.62 87 ASN A O 1
ATOM 706 N N . GLN A 1 88 ? -6.471 -11.008 -32.911 1.00 55.34 88 GLN A N 1
ATOM 707 C CA . GLN A 1 88 ? -7.810 -10.510 -32.564 1.00 55.34 88 GLN A CA 1
ATOM 708 C C . GLN A 1 88 ? -8.693 -10.248 -33.797 1.00 55.34 88 GLN A C 1
ATOM 710 O O . GLN A 1 88 ? -9.597 -9.409 -33.755 1.00 55.34 88 GLN A O 1
ATOM 715 N N . THR A 1 89 ? -8.478 -10.972 -34.900 1.00 50.22 89 THR A N 1
ATOM 716 C CA . THR A 1 89 ? -9.428 -11.029 -36.018 1.00 50.22 89 THR A CA 1
ATOM 717 C C . THR A 1 89 ? -10.676 -11.792 -35.578 1.00 50.22 89 THR A C 1
ATOM 719 O O . THR A 1 89 ? -10.875 -12.974 -35.842 1.00 50.22 89 THR A O 1
ATOM 722 N N . THR A 1 90 ? -11.553 -11.079 -34.876 1.00 54.34 90 THR A N 1
ATOM 723 C CA . THR A 1 90 ? -12.968 -11.429 -34.799 1.00 54.34 90 THR A CA 1
ATOM 724 C C . THR A 1 90 ? -13.505 -11.491 -36.234 1.00 54.34 90 THR A C 1
ATOM 726 O O . THR A 1 90 ? -13.259 -10.557 -37.003 1.00 54.34 90 THR A O 1
ATOM 729 N N . PRO A 1 91 ? -14.197 -12.571 -36.644 1.00 49.78 91 PRO A N 1
ATOM 730 C CA . PRO A 1 91 ? -14.869 -12.582 -37.930 1.00 49.78 91 PRO A CA 1
ATOM 731 C C . PRO A 1 91 ? -15.967 -11.523 -37.871 1.00 49.78 91 PRO A C 1
ATOM 733 O O . PRO A 1 91 ? -16.907 -11.630 -37.080 1.00 49.78 91 PRO A O 1
ATOM 736 N N . ASP A 1 92 ? -15.794 -10.481 -38.679 1.00 44.41 92 ASP A N 1
ATOM 737 C CA . ASP A 1 92 ? -16.786 -9.444 -38.912 1.00 44.41 92 ASP A CA 1
ATOM 738 C C . ASP A 1 92 ? -18.106 -10.120 -39.305 1.00 44.41 92 ASP A C 1
ATOM 740 O O . ASP A 1 92 ? -18.176 -10.906 -40.254 1.00 44.41 92 ASP A O 1
ATOM 744 N N . SER A 1 93 ? -19.127 -9.886 -38.487 1.00 50.38 93 SER A N 1
ATOM 745 C CA . SER A 1 93 ? -20.459 -10.446 -38.657 1.00 50.38 93 SER A CA 1
ATOM 746 C C . SER A 1 93 ? -21.137 -9.751 -39.833 1.00 50.38 93 SER A C 1
ATOM 748 O O . SER A 1 93 ? -21.446 -8.562 -39.753 1.00 50.38 93 SER A O 1
ATOM 750 N N . ARG A 1 94 ? -21.406 -10.492 -40.910 1.00 45.16 94 ARG A N 1
ATOM 751 C CA . ARG A 1 94 ? -22.369 -10.095 -41.939 1.00 45.16 94 ARG A CA 1
ATOM 752 C C . ARG A 1 94 ? -23.151 -11.295 -42.446 1.00 45.16 94 ARG A C 1
ATOM 754 O O . ARG A 1 94 ? -22.519 -12.347 -42.681 1.00 45.16 94 ARG A O 1
#

pLDDT: mean 85.42, std 12.66, range [44.41, 95.75]

Secondary structure (DSSP, 8-state):
---------HHHHHHHHHHHHHHT-SSHHHHHHHHHHHHHHHHHHHHHHHHHHHHHHHSPP----HHHHHHHHHHHHHH-GGG-TTS-------

Foldseek 3Di:
DDDDDDDDDPVVLVVLQVVCVVVVHPHSVVVVVVVVVVVVVVVVVVVVVVVVVVVVVPDDDDDPDPVVVVVVVVVVCVVVVVPDPVVPPDPDDD

Sequence (94 aa):
MDTLQVPMTDSLKGFLQAQATKKGFATPGDYVQSLLADLQNREQDRKELEEKLLEGVRSPKVPGDEAFWRERRQKIYDKHPELDPCNQTTPDSR